Protein AF-A0A660XLJ0-F1 (afdb_monomer)

Structure (mmCIF, N/CA/C/O backbone):
data_AF-A0A660XLJ0-F1
#
_entry.id   AF-A0A660XLJ0-F1
#
loop_
_atom_site.group_PDB
_atom_site.id
_atom_site.type_symbol
_atom_site.label_atom_id
_atom_site.label_alt_id
_atom_site.label_comp_id
_atom_site.label_asym_id
_atom_site.label_entity_id
_atom_site.label_seq_id
_atom_site.pdbx_PDB_ins_code
_atom_site.Cartn_x
_atom_site.Cartn_y
_atom_site.Cartn_z
_atom_site.occupancy
_atom_site.B_iso_or_equiv
_atom_site.auth_seq_id
_atom_site.auth_comp_id
_atom_site.auth_asym_id
_atom_site.auth_atom_id
_atom_site.pdbx_PDB_model_num
ATOM 1 N N . MET A 1 1 ? 13.727 4.509 -86.967 1.00 43.19 1 MET A N 1
ATOM 2 C CA . MET A 1 1 ? 14.005 3.889 -85.654 1.00 43.19 1 MET A CA 1
ATOM 3 C C . MET A 1 1 ? 13.649 4.903 -84.571 1.00 43.19 1 MET A C 1
ATOM 5 O O . MET A 1 1 ? 14.333 5.908 -84.453 1.00 43.19 1 MET A O 1
ATOM 9 N N . ARG A 1 2 ? 12.505 4.736 -83.894 1.00 35.19 2 ARG A N 1
ATOM 10 C CA . ARG A 1 2 ? 11.939 5.710 -82.941 1.00 35.19 2 ARG A CA 1
ATOM 11 C C . ARG A 1 2 ? 11.800 4.995 -81.595 1.00 35.19 2 ARG A C 1
ATOM 13 O O . ARG A 1 2 ? 11.042 4.037 -81.498 1.00 35.19 2 ARG A O 1
ATOM 20 N N . ILE A 1 3 ? 12.599 5.394 -80.609 1.00 46.56 3 ILE A N 1
ATOM 21 C CA . ILE A 1 3 ? 12.632 4.775 -79.278 1.00 46.56 3 ILE A CA 1
ATOM 22 C C . ILE A 1 3 ? 11.545 5.437 -78.427 1.00 46.56 3 ILE A C 1
ATOM 24 O O . ILE A 1 3 ? 11.638 6.624 -78.113 1.00 46.56 3 ILE A O 1
ATOM 28 N N . ASN A 1 4 ? 10.510 4.678 -78.067 1.00 42.16 4 ASN A N 1
ATOM 29 C CA . ASN A 1 4 ? 9.476 5.127 -77.139 1.00 42.16 4 ASN A CA 1
ATOM 30 C C . ASN A 1 4 ? 10.026 5.055 -75.708 1.00 42.16 4 ASN A C 1
ATOM 32 O O . ASN A 1 4 ? 10.349 3.978 -75.212 1.00 42.16 4 ASN A O 1
ATOM 36 N N . LYS A 1 5 ? 10.152 6.208 -75.041 1.00 49.00 5 LYS A N 1
ATOM 37 C CA . LYS A 1 5 ? 10.553 6.280 -73.631 1.00 49.00 5 LYS A CA 1
ATOM 38 C C . LYS A 1 5 ? 9.379 5.851 -72.747 1.00 49.00 5 LYS A C 1
ATOM 40 O O . LYS A 1 5 ? 8.420 6.603 -72.590 1.00 49.00 5 LYS A O 1
ATOM 45 N N . ILE A 1 6 ? 9.471 4.660 -72.162 1.00 53.47 6 ILE A N 1
ATOM 46 C CA . ILE A 1 6 ? 8.571 4.205 -71.098 1.00 53.47 6 ILE A CA 1
ATOM 47 C C . ILE A 1 6 ? 8.948 4.973 -69.826 1.00 53.47 6 ILE A C 1
ATOM 49 O O . ILE A 1 6 ? 10.052 4.825 -69.307 1.00 53.47 6 ILE A O 1
ATOM 53 N N . LYS A 1 7 ? 8.049 5.833 -69.340 1.00 46.03 7 LYS A N 1
ATOM 54 C CA . LYS A 1 7 ? 8.179 6.451 -68.016 1.00 46.03 7 LYS A CA 1
ATOM 55 C C . LYS A 1 7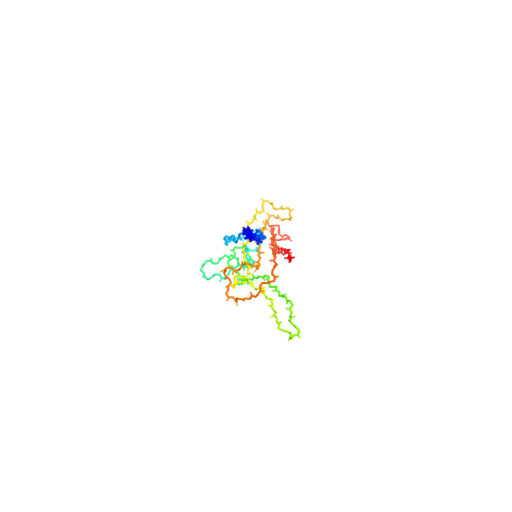 ? 7.704 5.436 -66.978 1.00 46.03 7 LYS A C 1
ATOM 57 O O . LYS A 1 7 ? 6.504 5.251 -66.809 1.00 46.03 7 LYS A O 1
ATOM 62 N N . ILE A 1 8 ? 8.643 4.767 -66.314 1.00 48.66 8 ILE A N 1
ATOM 63 C CA . ILE A 1 8 ? 8.357 3.942 -65.137 1.00 48.66 8 ILE A CA 1
ATOM 64 C C . ILE A 1 8 ? 8.207 4.899 -63.953 1.00 48.66 8 ILE A C 1
ATOM 66 O O . ILE A 1 8 ? 9.180 5.508 -63.512 1.00 48.66 8 ILE A O 1
ATOM 70 N N . LEU A 1 9 ? 6.976 5.071 -63.480 1.00 44.50 9 LEU A N 1
ATOM 71 C CA . LEU A 1 9 ? 6.692 5.769 -62.233 1.00 44.50 9 LEU A CA 1
ATOM 72 C C . LEU A 1 9 ? 6.821 4.746 -61.097 1.00 44.50 9 LEU A C 1
ATOM 74 O O . LEU A 1 9 ? 5.959 3.886 -60.936 1.00 44.50 9 LEU A O 1
ATOM 78 N N . VAL A 1 10 ? 7.919 4.807 -60.344 1.00 51.34 10 VAL A N 1
ATOM 79 C CA . VAL A 1 10 ? 8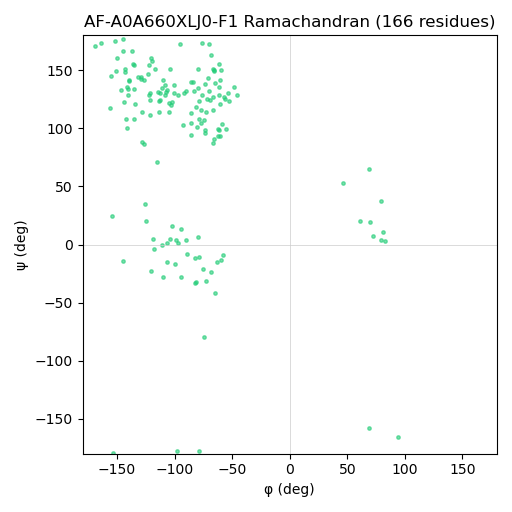.104 3.995 -59.134 1.00 51.34 10 VAL A CA 1
ATOM 80 C C . VAL A 1 10 ? 7.278 4.633 -58.019 1.00 51.34 10 VAL A C 1
ATOM 82 O O . VAL A 1 10 ? 7.639 5.684 -57.496 1.00 51.34 10 VAL A O 1
ATOM 85 N N . PHE A 1 11 ? 6.144 4.021 -57.682 1.00 42.97 11 PHE A N 1
ATOM 86 C CA . PHE A 1 11 ? 5.339 4.419 -56.531 1.00 42.97 11 PHE A CA 1
ATOM 87 C C . PHE A 1 11 ? 5.905 3.711 -55.294 1.00 42.97 11 PHE A C 1
ATOM 89 O O . PHE A 1 11 ? 5.611 2.546 -55.039 1.00 42.97 11 PHE A O 1
ATOM 96 N N . CYS A 1 12 ? 6.793 4.390 -54.567 1.00 43.88 12 CYS A N 1
ATOM 97 C CA . CYS A 1 12 ? 7.317 3.894 -53.298 1.00 43.88 12 CYS A CA 1
ATOM 98 C C . CYS A 1 12 ? 6.213 4.040 -52.242 1.00 43.88 12 CYS A C 1
ATOM 100 O O . CYS A 1 12 ? 6.009 5.122 -51.693 1.00 43.88 12 CYS A O 1
ATOM 102 N N . ILE A 1 13 ? 5.458 2.969 -51.992 1.00 51.25 13 ILE A N 1
ATOM 103 C CA . ILE A 1 13 ? 4.541 2.910 -50.853 1.00 51.25 13 ILE A CA 1
ATOM 104 C C . ILE A 1 13 ? 5.418 2.742 -49.614 1.00 51.25 13 ILE A C 1
ATOM 106 O O . ILE A 1 13 ? 5.880 1.642 -49.316 1.00 51.25 13 ILE A O 1
ATOM 110 N N . LEU A 1 14 ? 5.679 3.845 -48.908 1.00 49.38 14 LEU A N 1
ATOM 111 C CA . LEU A 1 14 ? 6.154 3.781 -47.532 1.00 49.38 14 LEU A CA 1
ATOM 112 C C . LEU A 1 14 ? 5.041 3.104 -46.720 1.00 49.38 14 LEU A C 1
ATOM 114 O O . LEU A 1 14 ? 4.042 3.732 -46.371 1.00 49.38 14 LEU A O 1
ATOM 118 N N . LEU A 1 15 ? 5.196 1.811 -46.448 1.00 50.88 15 LEU A N 1
ATOM 119 C CA . LEU A 1 15 ? 4.470 1.151 -45.374 1.00 50.88 15 LEU A CA 1
ATOM 120 C C . LEU A 1 15 ? 4.995 1.758 -44.070 1.00 50.88 15 LEU A C 1
ATOM 122 O O . LEU A 1 15 ? 5.952 1.259 -43.486 1.00 50.88 15 LEU A O 1
ATOM 126 N N . LEU A 1 16 ? 4.395 2.870 -43.633 1.00 54.03 16 LEU A N 1
ATOM 127 C CA . LEU A 1 16 ? 4.439 3.239 -42.226 1.00 54.03 16 LEU A CA 1
ATOM 128 C C . LEU A 1 16 ? 3.747 2.100 -41.484 1.00 54.03 16 LEU A C 1
ATOM 130 O O . LEU A 1 16 ? 2.519 2.023 -41.447 1.00 54.03 16 LEU A O 1
ATOM 134 N N . SER A 1 17 ? 4.537 1.181 -40.934 1.00 52.09 17 SER A N 1
ATOM 135 C CA . SER A 1 17 ? 4.073 0.317 -39.864 1.00 52.09 17 SER A CA 1
ATOM 136 C C . SER A 1 17 ? 3.696 1.245 -38.718 1.00 52.09 17 SER A C 1
ATOM 138 O O . SER A 1 17 ? 4.553 1.680 -37.949 1.00 52.09 17 SER A O 1
ATOM 140 N N . LEU A 1 18 ? 2.421 1.620 -38.652 1.00 47.28 18 LEU A N 1
ATOM 141 C CA . LEU A 1 18 ? 1.855 2.230 -37.468 1.00 47.28 18 LEU A CA 1
ATOM 142 C C . LEU A 1 18 ? 1.902 1.125 -36.414 1.00 47.28 18 LEU A C 1
ATOM 144 O O . LEU A 1 18 ? 1.024 0.266 -36.353 1.00 47.28 18 LEU A O 1
ATOM 148 N N . SER A 1 19 ? 2.996 1.070 -35.659 1.00 49.16 19 SER A N 1
ATOM 149 C CA . SER A 1 19 ? 3.038 0.305 -34.427 1.00 49.16 19 SER A CA 1
ATOM 150 C C . SER A 1 19 ? 1.931 0.889 -33.566 1.00 49.16 19 SER A C 1
ATOM 152 O O . SER A 1 19 ? 2.053 2.008 -33.067 1.00 49.16 19 SER A O 1
ATOM 154 N N . ILE A 1 20 ? 0.815 0.168 -33.473 1.00 46.12 20 ILE A N 1
ATOM 155 C CA . ILE A 1 20 ? -0.191 0.410 -32.452 1.00 46.12 20 ILE A CA 1
ATOM 156 C C . ILE A 1 20 ? 0.556 0.143 -31.153 1.00 46.12 20 ILE A C 1
ATOM 158 O O . ILE A 1 20 ? 0.718 -1.008 -30.753 1.00 46.12 20 ILE A O 1
ATOM 162 N N . LEU A 1 21 ? 1.109 1.197 -30.552 1.00 45.88 21 LEU A N 1
ATOM 163 C CA . LEU A 1 21 ? 1.540 1.113 -29.172 1.00 45.88 21 LEU A CA 1
ATOM 164 C C . LEU A 1 21 ? 0.285 0.685 -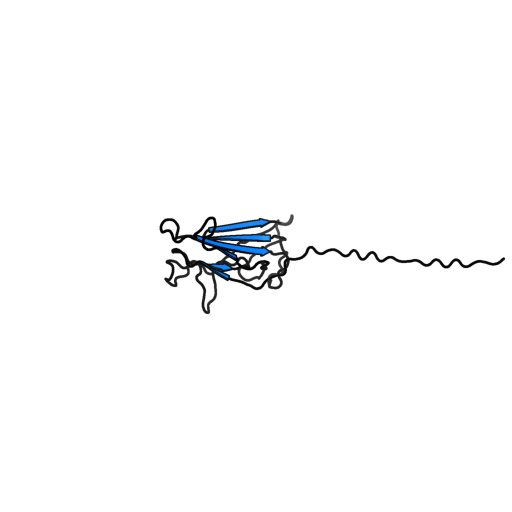28.404 1.00 45.88 21 LEU A C 1
ATOM 166 O O . LEU A 1 21 ? -0.765 1.314 -28.600 1.00 45.88 21 LEU A O 1
ATOM 170 N N . PRO A 1 22 ? 0.325 -0.412 -27.625 1.00 46.94 22 PRO A N 1
ATOM 171 C CA . PRO A 1 22 ? -0.791 -0.737 -26.753 1.00 46.94 22 PRO A CA 1
ATOM 172 C C . PRO A 1 22 ? -1.170 0.528 -25.984 1.00 46.94 22 PRO A C 1
ATOM 174 O O . PRO A 1 22 ? -0.286 1.266 -25.551 1.00 46.94 22 PRO A O 1
ATOM 177 N N . ALA A 1 23 ? -2.471 0.812 -25.891 1.00 45.09 23 ALA A N 1
ATOM 178 C CA . ALA A 1 23 ? -2.973 1.954 -25.144 1.00 45.09 23 ALA A CA 1
ATOM 179 C C . ALA A 1 23 ? -2.437 1.856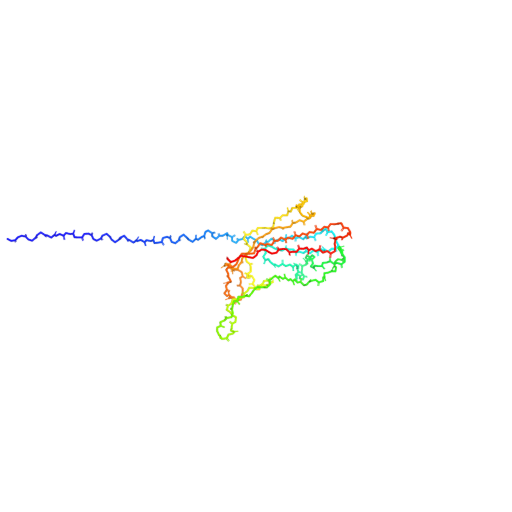 -23.710 1.00 45.09 23 ALA A C 1
ATOM 181 O O . ALA A 1 23 ? -2.912 1.062 -22.901 1.00 45.09 23 ALA A O 1
ATOM 182 N N . GLN A 1 24 ? -1.382 2.615 -23.445 1.00 55.03 24 GLN A N 1
ATOM 183 C CA . GLN A 1 24 ? -0.788 2.793 -22.138 1.00 55.03 24 GLN A CA 1
ATOM 184 C C . GLN A 1 24 ? -1.896 3.391 -21.270 1.00 55.03 24 GLN A C 1
ATOM 186 O O . GLN A 1 24 ? -2.441 4.439 -21.627 1.00 55.03 24 GLN A O 1
ATOM 191 N N . ASN A 1 25 ? -2.280 2.723 -20.176 1.00 59.88 25 ASN A N 1
ATOM 192 C CA . ASN A 1 25 ? -3.104 3.395 -19.174 1.00 59.88 25 ASN A CA 1
ATOM 193 C C . ASN A 1 25 ? -2.370 4.692 -18.810 1.00 59.88 25 ASN A C 1
ATOM 195 O O . ASN A 1 25 ? -1.180 4.620 -18.483 1.00 59.88 25 ASN A O 1
ATOM 199 N N . PRO A 1 26 ? -3.006 5.866 -18.946 1.00 83.31 26 PRO A N 1
ATOM 200 C CA . PRO A 1 26 ? -2.327 7.101 -18.613 1.00 83.31 26 PRO A CA 1
ATOM 201 C C . PRO A 1 26 ? -1.958 7.045 -17.133 1.00 83.31 26 PRO A C 1
ATOM 203 O O . PRO A 1 26 ? -2.775 6.632 -16.309 1.00 83.31 26 PRO A O 1
ATOM 206 N N . VAL A 1 27 ? -0.727 7.442 -16.810 1.00 90.38 27 VAL A N 1
ATOM 207 C CA . VAL A 1 27 ? -0.340 7.646 -15.414 1.00 90.38 27 VAL A CA 1
ATOM 208 C C . VAL A 1 27 ? -1.303 8.673 -14.816 1.00 90.38 27 VAL A C 1
ATOM 210 O O . VAL A 1 27 ? -1.518 9.735 -15.408 1.00 90.38 27 VAL A O 1
ATOM 213 N N . VAL A 1 28 ? -1.927 8.332 -13.691 1.00 93.44 28 VAL A N 1
ATOM 214 C CA . VAL A 1 28 ? -2.890 9.202 -13.002 1.00 93.44 28 VAL A CA 1
ATOM 215 C C . VAL A 1 28 ? -2.203 10.001 -11.893 1.00 93.44 28 VAL A C 1
ATOM 217 O O . VAL A 1 28 ? -1.025 9.810 -11.604 1.00 93.44 28 VAL A O 1
ATOM 220 N N . SER A 1 29 ? -2.915 10.947 -11.283 1.00 93.50 29 SER A N 1
ATOM 221 C CA . SER A 1 29 ? -2.387 11.673 -10.123 1.00 93.50 29 SER A CA 1
ATOM 222 C C . SER A 1 29 ? -2.200 10.742 -8.927 1.00 93.50 29 SER A C 1
ATOM 224 O O . SER A 1 29 ? -2.951 9.777 -8.767 1.00 93.50 29 SER A O 1
ATOM 226 N N . TYR A 1 30 ? -1.229 11.055 -8.068 1.00 92.75 30 TYR A N 1
ATOM 227 C CA . TYR A 1 30 ? -1.115 10.381 -6.782 1.00 92.75 30 TYR A CA 1
ATOM 228 C C . TYR A 1 30 ? -2.360 10.594 -5.935 1.00 92.75 30 TYR A C 1
ATOM 230 O O . TYR A 1 30 ? -2.957 11.672 -5.931 1.00 92.75 30 TYR A O 1
ATOM 238 N N . ASP A 1 31 ? -2.731 9.531 -5.244 1.00 95.75 31 ASP A N 1
ATOM 239 C CA . ASP A 1 31 ? -3.926 9.424 -4.431 1.00 95.75 31 ASP A CA 1
ATOM 240 C C . ASP A 1 31 ? -3.599 8.589 -3.193 1.00 95.75 31 ASP A C 1
ATOM 242 O O . ASP A 1 31 ? -2.747 7.692 -3.248 1.00 95.75 31 ASP A O 1
ATOM 246 N N . SER A 1 32 ? -4.263 8.894 -2.084 1.00 96.38 32 SER A N 1
ATOM 247 C CA . SER A 1 32 ? -4.068 8.201 -0.817 1.00 96.38 32 SER A CA 1
ATOM 248 C C . SER A 1 32 ? -5.372 8.049 -0.046 1.00 96.38 32 SER A C 1
ATOM 250 O O . SER A 1 32 ? -6.307 8.847 -0.151 1.00 96.38 32 SER A O 1
ATOM 252 N N . PHE A 1 33 ? -5.441 6.986 0.744 1.00 98.12 33 PHE A N 1
ATOM 253 C CA . PHE A 1 33 ? -6.572 6.684 1.599 1.00 98.12 33 PHE A CA 1
ATOM 254 C C . PHE A 1 33 ? -6.079 6.147 2.936 1.00 98.12 33 PHE A C 1
ATOM 256 O O . PHE A 1 33 ? -5.241 5.252 2.992 1.00 98.12 33 PHE A O 1
ATOM 263 N N . VAL A 1 34 ? -6.648 6.664 4.022 1.00 98.00 34 VAL A N 1
ATOM 264 C CA . VAL A 1 34 ? -6.303 6.222 5.372 1.00 98.00 34 VAL A CA 1
ATOM 265 C C . VAL A 1 34 ? -7.392 5.304 5.903 1.00 98.00 34 VAL A C 1
ATOM 267 O O . VAL A 1 34 ? -8.532 5.738 6.096 1.00 98.00 34 VAL A O 1
ATOM 270 N N . HIS A 1 35 ? -7.015 4.069 6.222 1.00 98.06 35 HIS A N 1
ATOM 271 C CA . HIS A 1 35 ? -7.847 3.187 7.025 1.00 98.06 35 HIS A CA 1
ATOM 272 C C . HIS A 1 35 ? -7.959 3.738 8.442 1.00 98.06 35 HIS A C 1
ATOM 274 O O . HIS A 1 35 ? -6.961 3.840 9.155 1.00 98.06 35 HIS A O 1
ATOM 280 N N . LYS A 1 36 ? -9.179 4.117 8.837 1.00 96.94 36 LYS A N 1
ATOM 281 C CA . LYS A 1 36 ? -9.501 4.627 10.183 1.00 96.94 36 LYS A CA 1
ATOM 282 C C . LYS A 1 36 ? -10.634 3.847 10.844 1.00 96.94 36 LYS A C 1
ATOM 284 O O . LYS A 1 36 ? -11.462 4.417 11.556 1.00 96.94 36 LYS A O 1
ATOM 289 N N . ILE A 1 37 ? -10.683 2.547 10.578 1.00 97.19 37 ILE A N 1
ATOM 290 C CA . ILE A 1 37 ? -11.573 1.613 11.264 1.00 97.19 37 ILE A CA 1
ATOM 291 C C . ILE A 1 37 ? -10.749 0.587 12.030 1.00 97.19 37 ILE A C 1
ATOM 293 O O . ILE A 1 37 ? -9.617 0.291 11.658 1.00 97.19 37 ILE A O 1
ATOM 297 N N . GLY A 1 38 ? -11.324 0.084 13.117 1.00 97.31 38 GLY A N 1
ATOM 298 C CA . GLY A 1 38 ? -10.607 -0.785 14.032 1.00 97.31 38 GLY A CA 1
ATOM 299 C C . GLY A 1 38 ? -9.507 -0.065 14.803 1.00 97.31 38 GLY A C 1
ATOM 300 O O . GLY A 1 38 ? -9.549 1.156 14.992 1.00 97.31 38 GLY A O 1
ATOM 301 N N . MET A 1 39 ? -8.547 -0.841 15.287 1.00 98.06 39 MET A N 1
ATOM 302 C CA . MET A 1 39 ? -7.511 -0.394 16.203 1.00 98.06 39 MET A CA 1
ATOM 303 C C . MET A 1 39 ? -6.169 -0.090 15.522 1.00 98.06 39 MET A C 1
ATOM 305 O O . MET A 1 39 ? -5.368 0.625 16.120 1.00 98.06 39 MET A O 1
ATOM 309 N N . LEU A 1 40 ? -5.933 -0.560 14.291 1.00 98.06 40 LEU A N 1
ATOM 310 C CA . LEU A 1 40 ? -4.747 -0.224 13.494 1.00 98.06 40 LEU A CA 1
ATOM 311 C C . LEU A 1 40 ? -5.116 0.772 12.390 1.00 98.06 40 LEU A C 1
ATOM 313 O O . LEU A 1 40 ? -5.852 0.426 11.468 1.00 98.06 40 LEU A O 1
ATOM 317 N N . TRP A 1 41 ? -4.594 1.999 12.455 1.00 98.19 41 TRP A N 1
ATOM 318 C CA . TRP A 1 41 ? -4.791 2.992 11.392 1.00 98.19 41 TRP A CA 1
ATOM 319 C C . TRP A 1 41 ? -3.570 3.086 10.492 1.00 98.19 41 TRP A C 1
ATOM 321 O O . TRP A 1 41 ? -2.438 3.118 10.970 1.00 98.19 41 TRP A O 1
ATOM 331 N N . ASN A 1 42 ? -3.785 3.157 9.181 1.00 97.94 42 ASN A N 1
ATOM 332 C CA . ASN A 1 42 ? -2.678 3.209 8.236 1.00 97.94 42 ASN A CA 1
ATOM 333 C C . ASN A 1 42 ? -3.061 3.880 6.915 1.00 97.94 42 ASN A C 1
ATOM 335 O O . ASN A 1 42 ? -4.187 3.721 6.437 1.00 97.94 42 ASN A O 1
ATOM 339 N N . ASN A 1 43 ? -2.117 4.605 6.326 1.00 97.25 43 ASN A N 1
ATOM 340 C CA . ASN A 1 43 ? -2.230 5.203 5.003 1.00 97.25 43 ASN A CA 1
ATOM 341 C C . ASN A 1 43 ? -1.861 4.194 3.903 1.00 97.25 43 ASN A C 1
ATOM 343 O O . ASN A 1 43 ? -0.915 3.423 4.050 1.00 97.25 43 ASN A O 1
ATOM 347 N N . ILE A 1 44 ? -2.616 4.211 2.809 1.00 96.38 44 ILE A N 1
ATOM 348 C CA . ILE A 1 44 ? -2.407 3.413 1.598 1.00 96.38 44 ILE A CA 1
ATOM 349 C C . ILE A 1 44 ? -2.369 4.378 0.415 1.00 96.38 44 ILE A C 1
ATOM 351 O O . ILE A 1 44 ? -3.147 5.335 0.378 1.00 96.38 44 ILE A O 1
ATOM 355 N N . THR A 1 45 ? -1.506 4.129 -0.564 1.00 95.81 45 THR A N 1
ATOM 356 C CA . THR A 1 45 ? -1.366 4.984 -1.747 1.00 95.81 45 THR A CA 1
ATOM 357 C C . THR A 1 45 ? -1.646 4.231 -3.045 1.00 95.81 45 THR A C 1
ATOM 359 O O . THR A 1 45 ? -1.557 3.010 -3.120 1.00 95.81 45 THR A O 1
ATOM 362 N N . ASN A 1 46 ? -1.939 4.958 -4.124 1.00 95.56 46 ASN A N 1
ATOM 363 C CA . ASN A 1 46 ? -2.085 4.354 -5.452 1.00 95.56 46 ASN A CA 1
ATOM 364 C C . ASN A 1 46 ? -0.762 4.050 -6.174 1.00 95.56 46 ASN A C 1
ATOM 366 O O . ASN A 1 46 ? -0.787 3.670 -7.343 1.00 95.56 46 ASN A O 1
ATOM 370 N N . HIS A 1 47 ? 0.379 4.223 -5.509 1.00 93.12 47 HIS A N 1
ATOM 371 C CA . HIS A 1 47 ? 1.715 3.999 -6.064 1.00 93.12 47 HIS A CA 1
ATOM 372 C C . HIS A 1 47 ? 2.551 3.022 -5.221 1.00 93.12 47 HIS A C 1
ATOM 374 O O . HIS A 1 47 ? 3.770 2.966 -5.365 1.00 93.12 47 HIS A O 1
ATOM 380 N N . GLY A 1 48 ? 1.890 2.210 -4.391 1.00 92.31 48 GLY A N 1
ATOM 381 C CA . GLY A 1 48 ? 2.499 1.083 -3.681 1.00 92.31 48 GLY A CA 1
ATOM 382 C C . GLY A 1 48 ? 3.223 1.439 -2.384 1.00 92.31 48 GLY A C 1
ATOM 383 O O . GLY A 1 48 ? 3.787 0.542 -1.760 1.00 92.31 48 GLY A O 1
ATOM 384 N N . GLU A 1 49 ? 3.189 2.709 -1.979 1.00 92.00 49 GLU A N 1
ATOM 385 C CA . GLU A 1 49 ? 3.623 3.154 -0.659 1.00 92.00 49 GLU A CA 1
ATOM 386 C C . GLU A 1 49 ? 2.525 2.879 0.387 1.00 92.00 49 GLU A C 1
ATOM 388 O O . GLU A 1 49 ? 1.338 3.149 0.161 1.00 92.00 49 GLU A O 1
ATOM 393 N N . ILE A 1 50 ? 2.935 2.344 1.534 1.00 93.12 50 ILE A N 1
ATOM 394 C CA . ILE A 1 50 ? 2.129 2.033 2.710 1.00 93.12 50 ILE A CA 1
ATOM 395 C C . ILE A 1 50 ? 2.717 2.788 3.902 1.00 93.12 50 ILE A C 1
ATOM 397 O O . ILE A 1 50 ? 3.889 2.626 4.226 1.00 93.12 50 ILE A O 1
ATOM 401 N N . GLY A 1 51 ? 1.874 3.522 4.622 1.00 94.62 51 GLY A N 1
ATOM 402 C CA . GLY A 1 51 ? 2.309 4.435 5.673 1.00 94.62 51 GLY A CA 1
ATOM 403 C C . GLY A 1 51 ? 2.486 5.863 5.163 1.00 94.62 51 GLY A C 1
ATOM 404 O O . GLY A 1 51 ? 1.946 6.231 4.119 1.00 94.62 51 GLY A O 1
ATOM 405 N N . ASP A 1 52 ? 3.158 6.688 5.959 1.00 92.69 52 ASP A N 1
ATOM 406 C CA . ASP A 1 52 ? 3.491 8.075 5.628 1.00 92.69 52 ASP A CA 1
ATOM 407 C C . ASP A 1 52 ? 4.718 8.504 6.440 1.00 92.69 52 ASP A C 1
ATOM 409 O O . ASP A 1 52 ? 4.684 8.546 7.675 1.00 92.69 52 ASP A O 1
ATOM 413 N N . ASP A 1 53 ? 5.800 8.823 5.736 1.00 87.25 53 ASP A N 1
ATOM 414 C CA . ASP A 1 53 ? 7.072 9.239 6.317 1.00 87.25 53 ASP A CA 1
ATOM 415 C C . ASP A 1 53 ? 7.204 10.763 6.530 1.00 87.25 53 ASP A C 1
ATOM 417 O O . ASP A 1 53 ? 8.257 11.255 6.963 1.00 87.25 53 ASP A O 1
ATOM 421 N N . SER A 1 54 ? 6.143 11.528 6.249 1.00 86.88 54 SER A N 1
ATOM 422 C CA . SER A 1 54 ? 6.149 12.987 6.288 1.00 86.88 54 SER A CA 1
ATOM 423 C C . SER A 1 54 ? 6.456 13.544 7.679 1.00 86.88 54 SER A C 1
ATOM 425 O O . SER A 1 54 ? 5.782 13.290 8.675 1.00 86.88 54 SER A O 1
ATOM 427 N N . TYR A 1 55 ? 7.428 14.456 7.740 1.00 83.62 55 TYR A N 1
ATOM 428 C CA . TYR A 1 55 ? 7.713 15.236 8.950 1.00 83.62 55 TYR A CA 1
ATOM 429 C C . TYR A 1 55 ? 6.739 16.403 9.169 1.00 83.62 55 TYR A C 1
ATOM 431 O O . TYR A 1 55 ? 6.752 17.037 10.226 1.00 83.62 55 TYR A O 1
ATOM 439 N N . THR A 1 56 ? 5.910 16.721 8.172 1.00 82.31 56 THR A N 1
ATOM 440 C CA . THR A 1 56 ? 5.061 17.916 8.155 1.00 82.31 56 THR A CA 1
ATOM 441 C C . THR A 1 56 ? 3.626 17.474 7.902 1.00 82.31 56 THR A C 1
ATOM 443 O O . THR A 1 56 ? 3.169 17.444 6.767 1.00 82.31 56 THR A O 1
ATOM 446 N N . ALA A 1 57 ? 2.933 17.125 8.988 1.00 85.88 57 ALA A N 1
ATOM 447 C CA . ALA A 1 57 ? 1.581 16.553 9.002 1.00 85.88 57 ALA A CA 1
ATOM 448 C C . ALA A 1 57 ? 1.477 15.115 8.441 1.00 85.88 57 ALA A C 1
ATOM 450 O O . ALA A 1 57 ? 0.789 14.916 7.440 1.00 85.88 57 ALA A O 1
ATOM 451 N N . PRO A 1 58 ? 2.106 14.121 9.104 1.00 90.06 58 PRO A N 1
ATOM 452 C CA . PRO A 1 58 ? 1.965 12.720 8.719 1.00 90.06 58 PRO A CA 1
ATOM 453 C C . PRO A 1 58 ? 0.528 12.222 8.898 1.00 90.06 58 PRO A 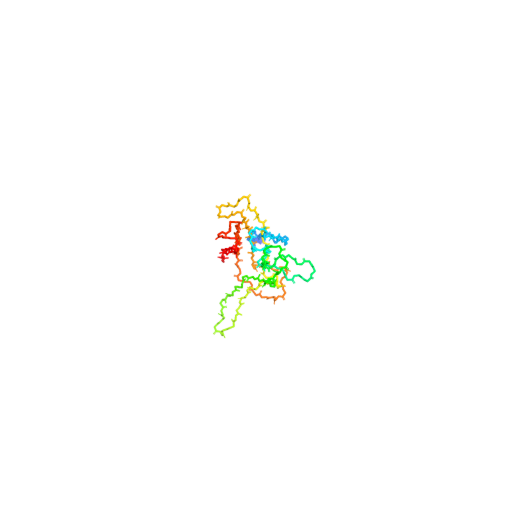C 1
ATOM 455 O O . PRO A 1 58 ? -0.140 12.501 9.902 1.00 90.06 58 PRO A O 1
ATOM 458 N N . ALA A 1 59 ? 0.067 11.438 7.934 1.00 94.81 59 ALA A N 1
ATOM 459 C CA . ALA A 1 59 ? -1.030 10.506 8.085 1.00 94.81 59 ALA A CA 1
ATOM 460 C C . ALA A 1 59 ? -0.629 9.343 9.023 1.00 94.81 59 ALA A C 1
ATOM 462 O O . ALA A 1 59 ? 0.553 9.123 9.296 1.00 94.81 59 ALA A O 1
ATOM 463 N N . PRO A 1 60 ? -1.603 8.577 9.545 1.00 96.50 60 PRO A N 1
ATOM 464 C CA . PRO A 1 60 ? -1.316 7.365 10.306 1.00 96.50 60 PRO A CA 1
ATOM 465 C C . PRO A 1 60 ? -0.418 6.391 9.530 1.00 96.50 60 PRO A C 1
ATOM 467 O O . PRO A 1 60 ? -0.725 6.048 8.389 1.00 96.50 60 PRO A O 1
ATOM 470 N N . SER A 1 61 ? 0.648 5.914 10.174 1.00 96.06 61 SER A N 1
ATOM 471 C CA . SER A 1 61 ? 1.610 4.959 9.609 1.00 96.06 61 SER A CA 1
ATOM 472 C C . SER A 1 61 ? 1.777 3.792 10.588 1.00 96.06 61 SER A C 1
ATOM 474 O O . SER A 1 61 ? 2.569 3.841 11.534 1.00 96.06 61 SER A O 1
ATOM 476 N N . CYS A 1 62 ? 0.923 2.776 10.435 1.00 96.88 62 CYS A N 1
ATOM 477 C CA . CYS A 1 62 ? 0.651 1.742 11.441 1.00 96.88 62 CYS A CA 1
ATOM 478 C C . CYS A 1 62 ? 0.429 2.340 12.842 1.00 96.88 62 CYS A C 1
ATOM 480 O O . CYS A 1 62 ? 1.110 1.973 13.799 1.00 96.88 62 CYS A O 1
ATOM 482 N N . GLU A 1 63 ? -0.490 3.299 12.957 1.00 97.81 63 GLU A N 1
ATOM 483 C CA . GLU A 1 63 ? -0.824 3.934 14.228 1.00 97.81 63 GLU A CA 1
ATOM 484 C C . GLU A 1 63 ? -1.600 2.970 15.132 1.00 97.81 63 GLU A C 1
ATOM 486 O O . GLU A 1 63 ? -2.645 2.439 14.741 1.00 97.81 63 GLU A O 1
ATOM 491 N N . TRP A 1 64 ? -1.087 2.764 16.349 1.00 97.25 64 TRP A N 1
ATOM 492 C CA . TRP A 1 64 ? -1.642 1.819 17.317 1.00 97.25 64 TRP A CA 1
ATOM 493 C C . TRP A 1 64 ? -1.484 2.290 18.780 1.00 97.25 64 TRP A C 1
ATOM 495 O O . TRP A 1 64 ? -0.390 2.636 19.211 1.00 97.25 64 TRP A O 1
ATOM 505 N N . PRO A 1 65 ? -2.520 2.233 19.629 1.00 97.00 65 PRO A N 1
ATOM 506 C CA . PRO A 1 65 ? -3.919 2.054 19.271 1.00 97.00 65 PRO A CA 1
ATOM 507 C C . PRO A 1 65 ? -4.416 3.214 18.397 1.00 97.00 65 PRO A C 1
ATOM 509 O O . PRO A 1 65 ? -3.889 4.326 18.471 1.00 97.00 65 PRO A O 1
ATOM 512 N N . ALA A 1 66 ? -5.446 2.957 17.601 1.00 96.69 66 ALA A N 1
ATOM 513 C CA . ALA A 1 66 ? -6.125 3.939 16.768 1.00 96.69 66 ALA A CA 1
ATOM 514 C C . ALA A 1 66 ? -6.440 5.242 17.517 1.00 96.69 66 ALA A C 1
ATOM 516 O O . ALA A 1 66 ? -7.049 5.232 18.590 1.00 96.69 66 ALA A O 1
ATOM 517 N N . GLY A 1 67 ? -6.054 6.373 16.929 1.00 95.94 67 GLY A N 1
ATOM 518 C CA . GLY A 1 67 ? -6.266 7.708 17.482 1.00 95.94 67 GLY A CA 1
ATOM 519 C C . GLY A 1 67 ? -5.268 8.116 18.568 1.00 95.94 67 GLY A C 1
ATOM 520 O O . GLY A 1 67 ? -5.426 9.191 19.148 1.00 95.94 67 GLY A O 1
ATOM 521 N N . SER A 1 68 ? -4.260 7.291 18.872 1.00 96.81 68 SER A N 1
ATOM 522 C CA . SER A 1 68 ? -3.216 7.627 19.848 1.00 96.81 68 SER A CA 1
ATOM 523 C C . SER A 1 68 ? -2.190 8.633 19.327 1.00 96.81 68 SER A C 1
ATOM 525 O O . SER A 1 68 ? -1.508 9.268 20.132 1.00 96.81 68 SER A O 1
ATOM 527 N N . GLY A 1 69 ? -2.057 8.766 18.005 1.00 93.75 69 GLY A N 1
ATOM 528 C CA . GLY A 1 69 ? -0.979 9.513 17.361 1.00 93.75 69 GLY A CA 1
ATOM 529 C C . GLY A 1 69 ? 0.395 8.829 17.416 1.00 93.75 69 GLY A C 1
ATOM 530 O O . GLY A 1 69 ? 1.382 9.448 17.025 1.00 93.75 69 GLY A O 1
ATOM 531 N N . ASN A 1 70 ? 0.488 7.581 17.894 1.00 94.62 70 ASN A N 1
ATOM 532 C CA . ASN A 1 70 ? 1.731 6.806 17.881 1.00 94.62 70 ASN A CA 1
ATOM 533 C C . ASN A 1 70 ? 1.813 5.951 16.611 1.00 94.62 70 ASN A C 1
ATOM 535 O O . ASN A 1 70 ? 1.180 4.900 16.548 1.00 94.62 70 ASN A O 1
ATOM 539 N N . SER A 1 71 ? 2.607 6.384 15.632 1.00 94.62 71 SER A N 1
ATOM 540 C CA . SER A 1 71 ? 2.934 5.607 14.427 1.00 94.62 71 SER A CA 1
ATOM 541 C C . SER A 1 71 ? 4.126 4.678 14.671 1.00 94.62 71 SER A C 1
ATOM 543 O O . SER A 1 71 ? 5.106 5.070 15.309 1.00 94.62 71 SER A O 1
ATOM 545 N N . TYR A 1 72 ? 4.051 3.456 14.143 1.00 95.62 72 TYR A N 1
ATOM 546 C CA . TYR A 1 72 ? 5.087 2.423 14.297 1.00 95.62 72 TYR A CA 1
ATOM 547 C C . TYR A 1 72 ? 5.724 1.992 12.974 1.00 95.62 72 TYR A C 1
ATOM 549 O O . TYR A 1 72 ? 6.668 1.202 12.981 1.00 95.62 72 TYR A O 1
ATOM 557 N N . LEU A 1 73 ? 5.235 2.514 11.853 1.00 94.38 73 LEU A N 1
ATOM 558 C CA . LEU A 1 73 ? 5.851 2.383 10.541 1.00 94.38 73 LEU A CA 1
ATOM 559 C C . LEU A 1 73 ? 6.408 3.752 10.127 1.00 94.38 73 L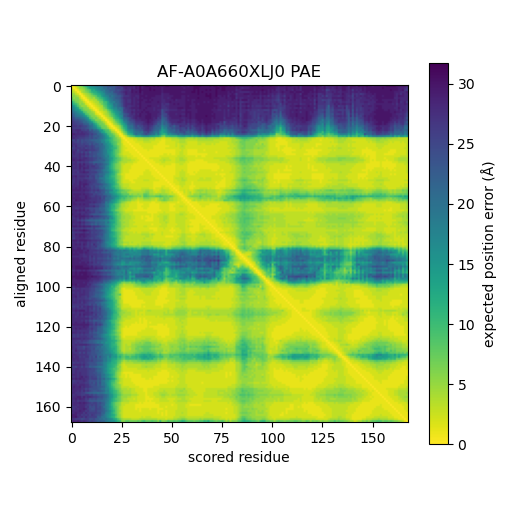EU A C 1
ATOM 561 O O . LEU A 1 73 ? 5.811 4.782 10.435 1.00 94.38 73 LEU A O 1
ATOM 565 N N . TYR A 1 74 ? 7.576 3.766 9.480 1.00 90.81 74 TYR A N 1
ATOM 566 C CA . TYR A 1 74 ? 8.074 4.966 8.803 1.00 90.81 74 TYR A CA 1
ATOM 567 C C . TYR A 1 74 ? 7.251 5.131 7.522 1.00 90.81 74 TYR A C 1
ATOM 569 O O . TYR A 1 74 ? 6.210 5.779 7.544 1.00 90.81 74 TYR A O 1
ATOM 577 N N . SER A 1 75 ? 7.600 4.371 6.495 1.00 90.25 75 SER A N 1
ATOM 578 C CA . SER A 1 75 ? 6.718 3.930 5.425 1.00 90.25 75 SER A CA 1
ATOM 579 C C . SER A 1 75 ? 7.292 2.605 4.876 1.00 90.25 75 SER A C 1
ATOM 581 O O . SER A 1 75 ? 8.205 2.012 5.473 1.00 90.25 75 SER A O 1
ATOM 583 N N . GLY A 1 76 ? 6.660 2.017 3.869 1.00 89.75 76 GLY A N 1
ATOM 584 C CA . GLY A 1 76 ? 7.032 0.723 3.319 1.00 89.75 76 GLY A CA 1
ATOM 585 C C . GLY A 1 76 ? 6.312 0.411 2.017 1.00 89.75 76 GLY A C 1
ATOM 586 O O . GLY A 1 76 ? 5.396 1.109 1.602 1.00 89.75 76 GLY A O 1
ATOM 587 N N . CYS A 1 77 ? 6.733 -0.662 1.354 1.00 89.50 77 CYS A N 1
ATOM 588 C CA . CYS A 1 77 ? 6.189 -1.060 0.061 1.00 89.50 77 CYS A CA 1
ATOM 589 C C . CYS A 1 77 ? 6.544 -2.502 -0.296 1.00 89.50 77 CYS A C 1
ATOM 591 O O . CYS A 1 77 ? 7.348 -3.160 0.372 1.00 89.50 77 CYS A O 1
ATOM 593 N N . ILE A 1 78 ? 5.971 -2.985 -1.399 1.00 88.69 78 ILE A N 1
ATOM 594 C CA . ILE A 1 78 ? 6.378 -4.251 -2.001 1.00 88.69 78 ILE A CA 1
ATOM 595 C C . ILE A 1 78 ? 7.626 -4.077 -2.881 1.00 88.69 78 ILE A C 1
ATOM 597 O O . ILE A 1 78 ? 7.602 -3.386 -3.900 1.00 88.69 78 ILE A O 1
ATOM 601 N N . TRP A 1 79 ? 8.710 -4.762 -2.515 1.00 85.88 79 TRP A N 1
ATOM 602 C CA . TRP A 1 79 ? 9.926 -4.854 -3.329 1.00 85.88 79 TRP A CA 1
ATOM 603 C C . TRP A 1 79 ? 9.889 -6.076 -4.233 1.00 85.88 79 TRP A C 1
ATOM 605 O O . TRP A 1 79 ? 9.642 -7.195 -3.774 1.00 85.88 79 TRP A O 1
ATOM 615 N N . LEU A 1 80 ? 10.164 -5.862 -5.517 1.00 84.94 80 LEU A N 1
ATOM 616 C CA . LEU A 1 80 ? 10.207 -6.913 -6.524 1.00 84.94 80 LEU A CA 1
ATOM 617 C C . LEU A 1 80 ? 11.510 -6.818 -7.309 1.00 84.94 80 LEU A C 1
ATOM 619 O O . LEU A 1 80 ? 12.010 -5.742 -7.607 1.00 84.94 80 LEU A O 1
ATOM 623 N N . SER A 1 81 ? 12.072 -7.971 -7.643 1.00 79.81 81 SER A N 1
ATOM 624 C CA . SER A 1 81 ? 13.360 -8.070 -8.316 1.00 79.81 81 SER A CA 1
ATOM 625 C C . SER A 1 81 ? 13.296 -9.168 -9.375 1.00 79.81 81 SER A C 1
ATOM 627 O O . SER A 1 81 ? 12.622 -10.186 -9.189 1.00 79.81 81 SER A O 1
ATOM 629 N N . GLY A 1 82 ? 13.941 -8.923 -10.512 1.00 76.56 82 GLY A N 1
ATOM 630 C CA . GLY A 1 82 ? 14.003 -9.814 -11.666 1.00 76.56 82 GLY A CA 1
ATOM 631 C C . GLY A 1 82 ? 15.282 -10.645 -11.700 1.00 76.56 82 GLY A C 1
ATOM 632 O O . GLY A 1 82 ? 16.110 -10.599 -10.798 1.00 76.56 82 GLY A O 1
ATOM 633 N N . ALA A 1 83 ? 15.442 -11.449 -12.751 1.00 68.31 83 ALA A N 1
ATOM 634 C CA . ALA A 1 83 ? 16.564 -12.375 -12.863 1.00 68.31 83 ALA A CA 1
ATOM 635 C C . ALA A 1 83 ? 17.939 -11.677 -12.836 1.00 68.31 83 ALA A C 1
ATOM 637 O O . ALA A 1 83 ? 18.113 -10.552 -13.314 1.00 68.31 83 ALA A O 1
ATOM 638 N N . PHE A 1 84 ? 18.923 -12.412 -12.324 1.00 67.31 84 PHE A N 1
ATOM 639 C CA . PHE A 1 84 ? 20.337 -12.085 -12.448 1.00 67.31 84 PHE A CA 1
ATOM 640 C C . PHE A 1 84 ? 20.846 -12.498 -13.832 1.00 67.31 84 PHE A C 1
ATOM 642 O O . PHE A 1 84 ? 20.341 -13.452 -14.429 1.00 67.31 84 PHE A O 1
ATOM 649 N N . ASP A 1 85 ? 21.853 -11.800 -14.344 1.00 66.88 85 ASP A N 1
ATOM 650 C CA . ASP A 1 85 ? 22.604 -12.287 -15.498 1.00 66.88 85 ASP A CA 1
ATOM 651 C C . ASP A 1 85 ? 23.480 -13.504 -15.146 1.00 66.88 85 ASP A C 1
ATOM 653 O O . ASP A 1 85 ? 23.625 -13.870 -13.978 1.00 66.88 85 ASP A O 1
ATOM 657 N N . ASP A 1 86 ? 24.094 -14.134 -16.155 1.00 73.25 86 ASP A N 1
ATOM 658 C CA . ASP A 1 86 ? 24.997 -15.284 -15.962 1.00 73.25 86 ASP A CA 1
ATOM 659 C C . ASP A 1 86 ? 26.216 -14.954 -15.064 1.00 73.25 86 ASP A C 1
ATOM 661 O O . ASP A 1 86 ? 26.923 -15.856 -14.612 1.00 73.25 86 ASP A O 1
ATOM 665 N N . GLY A 1 87 ? 26.472 -13.665 -14.802 1.00 73.81 87 GLY A N 1
ATOM 666 C CA . GLY A 1 87 ? 27.507 -13.153 -13.906 1.00 73.81 87 GLY A CA 1
ATOM 667 C C . GLY A 1 87 ? 27.018 -12.814 -12.491 1.00 73.81 87 GLY A C 1
ATOM 668 O O . GLY A 1 87 ? 27.827 -12.373 -11.677 1.00 73.81 87 GLY A O 1
ATOM 669 N N . GLY A 1 88 ? 25.733 -13.019 -12.177 1.00 67.31 88 GLY A N 1
ATOM 670 C CA . GLY A 1 88 ? 25.145 -12.743 -10.863 1.00 67.31 88 GLY A CA 1
ATOM 671 C C . GLY A 1 88 ? 24.784 -11.276 -10.609 1.00 67.31 88 GLY A C 1
ATOM 672 O O . GLY A 1 88 ? 24.474 -10.926 -9.471 1.00 67.31 88 GLY A O 1
ATOM 673 N N . SER A 1 89 ? 24.814 -10.414 -11.629 1.00 70.69 89 SER A N 1
ATOM 674 C CA . SER A 1 89 ? 24.385 -9.015 -11.506 1.00 70.69 89 SER A CA 1
ATOM 675 C C . SER A 1 89 ? 22.874 -8.920 -11.657 1.00 70.69 89 SER A C 1
ATOM 677 O O . SER A 1 89 ? 22.303 -9.502 -12.582 1.00 70.69 89 SER A O 1
ATOM 679 N N . LEU A 1 90 ? 22.218 -8.192 -10.752 1.00 67.31 90 LEU A N 1
ATOM 680 C CA . LEU A 1 90 ? 20.789 -7.933 -10.866 1.00 67.31 90 LEU A CA 1
ATOM 681 C C . LEU A 1 90 ? 20.540 -7.055 -12.094 1.00 67.31 90 LEU A C 1
ATOM 683 O O . LEU A 1 90 ? 21.172 -6.010 -12.223 1.00 67.31 90 LEU A O 1
ATOM 687 N N . LYS A 1 91 ? 19.640 -7.477 -12.987 1.00 63.72 91 LYS A N 1
ATOM 688 C CA . LYS A 1 91 ? 19.307 -6.681 -14.175 1.00 63.72 91 LYS A CA 1
ATOM 689 C C . LYS A 1 91 ? 18.093 -5.774 -14.007 1.00 63.72 91 LYS A C 1
ATOM 691 O O . LYS A 1 91 ? 18.031 -4.761 -14.681 1.00 63.72 91 LYS A O 1
ATOM 696 N N . TYR A 1 92 ? 17.149 -6.141 -13.144 1.00 67.62 92 TYR A N 1
ATOM 697 C CA . TYR A 1 92 ? 15.864 -5.454 -13.031 1.00 67.62 92 TYR A CA 1
ATOM 698 C C . TYR A 1 92 ? 15.435 -5.426 -11.565 1.00 67.62 92 TYR A C 1
ATOM 700 O O . TYR A 1 92 ? 15.312 -6.483 -10.941 1.00 67.62 92 TYR A O 1
ATOM 708 N N . SER A 1 93 ? 15.203 -4.247 -11.007 1.00 65.75 93 SER A N 1
ATOM 709 C CA . SER A 1 93 ? 14.665 -4.072 -9.659 1.00 65.75 93 SER A CA 1
ATOM 710 C C . SER A 1 93 ? 13.531 -3.072 -9.723 1.00 65.75 93 SER A C 1
ATOM 712 O O . SER A 1 93 ? 13.595 -2.135 -10.508 1.00 65.75 93 SER A O 1
ATOM 714 N N . VAL A 1 94 ? 12.504 -3.292 -8.907 1.00 63.00 94 VAL A N 1
ATOM 715 C CA . VAL A 1 94 ? 11.529 -2.258 -8.592 1.00 63.00 94 VAL A CA 1
ATOM 716 C C . VAL A 1 94 ? 11.379 -2.158 -7.077 1.00 63.00 94 VAL A C 1
ATOM 718 O O . VAL A 1 94 ? 10.917 -3.084 -6.399 1.00 63.00 94 VAL A O 1
ATOM 721 N N . LEU A 1 95 ? 11.789 -1.016 -6.554 1.00 63.47 95 LEU A N 1
ATOM 722 C CA . LEU A 1 95 ? 11.621 -0.521 -5.204 1.00 63.47 95 LEU A CA 1
ATOM 723 C C . LEU A 1 95 ? 10.641 0.650 -5.288 1.00 63.47 95 LEU A C 1
ATOM 725 O O . LEU A 1 95 ? 10.815 1.536 -6.117 1.00 63.47 95 LEU A O 1
ATOM 729 N N . ASN A 1 96 ? 9.644 0.757 -4.411 1.00 61.34 96 ASN A N 1
ATOM 730 C CA . ASN A 1 96 ? 9.060 2.089 -4.250 1.00 61.34 96 ASN A CA 1
ATOM 731 C C . ASN A 1 96 ? 8.704 2.438 -2.824 1.00 61.34 96 ASN A C 1
ATOM 733 O O . ASN A 1 96 ? 7.610 2.143 -2.377 1.00 61.34 96 ASN A O 1
ATOM 737 N N . GLU A 1 97 ? 9.569 3.218 -2.193 1.00 57.78 97 GLU A N 1
ATOM 738 C CA . GLU A 1 97 ? 9.089 4.187 -1.205 1.00 57.78 97 GLU A CA 1
ATOM 739 C C . GLU A 1 97 ? 9.456 5.636 -1.576 1.00 57.78 97 GLU A C 1
ATOM 741 O O . GLU A 1 97 ? 8.793 6.562 -1.136 1.00 57.78 97 GLU A O 1
ATOM 746 N N . ARG A 1 98 ? 10.491 5.882 -2.400 1.00 65.00 98 ARG A N 1
ATOM 747 C CA . ARG A 1 98 ? 10.909 7.257 -2.763 1.00 65.00 98 ARG A CA 1
ATOM 748 C C . ARG A 1 98 ? 11.424 7.451 -4.181 1.00 65.00 98 ARG A C 1
ATOM 750 O O . ARG A 1 98 ? 11.522 8.589 -4.634 1.00 65.00 98 ARG A O 1
ATOM 757 N N . ASP A 1 99 ? 11.730 6.366 -4.881 1.00 74.69 99 ASP A N 1
ATOM 758 C CA . ASP A 1 99 ? 12.357 6.428 -6.197 1.00 74.69 99 ASP A CA 1
ATOM 759 C C . ASP A 1 99 ? 11.349 6.383 -7.344 1.00 74.69 99 ASP A C 1
ATOM 761 O O . ASP A 1 99 ? 11.755 6.169 -8.476 1.00 74.69 99 ASP A O 1
ATOM 765 N N . GLY A 1 100 ? 10.045 6.565 -7.077 1.00 83.38 100 GLY A N 1
ATOM 766 C CA . GLY A 1 100 ? 9.013 6.777 -8.103 1.00 83.38 100 GLY A CA 1
ATOM 767 C C . GLY A 1 100 ? 8.848 5.630 -9.107 1.00 83.38 100 GLY A C 1
ATOM 768 O O . GLY A 1 100 ? 8.332 5.839 -10.210 1.00 83.38 100 GLY A O 1
ATOM 769 N N . GLU A 1 101 ? 9.305 4.429 -8.751 1.00 87.31 101 GLU A N 1
ATOM 770 C CA . GLU A 1 101 ? 9.394 3.290 -9.667 1.00 87.31 101 GLU A CA 1
ATOM 771 C C . GLU A 1 101 ? 8.062 2.546 -9.830 1.00 87.31 101 GLU A C 1
ATOM 773 O O . GLU A 1 101 ? 7.894 1.765 -10.765 1.00 87.31 101 GLU A O 1
ATOM 778 N N . TYR A 1 102 ? 7.066 2.829 -8.990 1.00 90.44 102 TYR A N 1
ATOM 779 C CA . TYR A 1 102 ? 5.685 2.480 -9.302 1.00 90.44 102 TYR A CA 1
ATOM 780 C C . TYR A 1 102 ? 4.908 3.720 -9.708 1.00 90.44 102 TYR A C 1
ATOM 782 O O . TYR A 1 102 ? 4.765 4.673 -8.949 1.00 90.44 102 TYR A O 1
ATOM 790 N N . SER A 1 103 ? 4.359 3.686 -10.917 1.00 91.81 103 SER A N 1
ATOM 791 C CA . SER A 1 103 ? 3.479 4.733 -11.415 1.00 91.81 103 SER A CA 1
ATOM 792 C C . SER A 1 103 ? 2.016 4.320 -11.319 1.00 91.81 103 SER A C 1
ATOM 794 O O . SER A 1 103 ? 1.656 3.230 -11.783 1.00 91.81 103 SER A O 1
ATOM 796 N N . PRO A 1 104 ? 1.158 5.183 -10.753 1.00 94.69 104 PRO A N 1
ATOM 797 C CA . PRO A 1 104 ? -0.254 4.897 -10.593 1.00 94.69 104 PRO A CA 1
ATOM 798 C C . PRO A 1 104 ? -0.935 4.898 -11.958 1.00 94.69 104 PRO A C 1
ATOM 800 O O . PRO A 1 104 ? -0.784 5.828 -12.749 1.00 94.69 104 PRO A O 1
ATOM 803 N N . ILE A 1 105 ? -1.725 3.868 -12.229 1.00 96.06 105 ILE A N 1
ATOM 804 C CA . ILE A 1 105 ? -2.556 3.770 -13.441 1.00 96.06 105 ILE A CA 1
ATOM 805 C C . ILE A 1 105 ? -4.047 3.684 -13.109 1.00 96.06 105 ILE A C 1
ATOM 807 O O . ILE A 1 105 ? -4.877 3.472 -13.995 1.00 96.06 105 ILE A O 1
ATOM 811 N N . ASP A 1 106 ? -4.384 3.799 -11.828 1.00 96.75 106 ASP A N 1
ATOM 812 C CA . ASP A 1 106 ? -5.739 3.870 -11.304 1.00 96.75 106 ASP A CA 1
ATOM 813 C C . ASP A 1 106 ? -5.736 4.678 -9.998 1.00 96.75 106 ASP A C 1
ATOM 815 O O . ASP A 1 106 ? -4.742 4.696 -9.270 1.00 96.75 106 ASP A O 1
ATOM 819 N N . SER A 1 107 ? -6.832 5.370 -9.704 1.00 97.12 107 SER A N 1
ATOM 820 C CA . SER A 1 107 ? -7.023 6.014 -8.396 1.00 97.12 107 SER A CA 1
ATOM 821 C C . SER A 1 107 ? -7.392 4.967 -7.343 1.00 97.12 107 SER A C 1
ATOM 823 O O . SER A 1 107 ? -7.586 3.789 -7.664 1.00 97.12 107 SER A O 1
ATOM 825 N N . ILE A 1 108 ? -7.473 5.367 -6.076 1.00 98.44 108 ILE A N 1
ATOM 826 C CA . ILE A 1 108 ? -7.956 4.474 -5.025 1.00 98.44 108 ILE A CA 1
ATOM 827 C C . ILE A 1 108 ? -9.484 4.425 -5.084 1.00 98.44 108 ILE A C 1
ATOM 829 O O . ILE A 1 108 ? -10.178 5.434 -4.978 1.00 98.44 108 ILE A O 1
ATOM 833 N N . HIS A 1 109 ? -10.025 3.218 -5.221 1.00 98.50 109 HIS A N 1
ATOM 834 C CA . HIS A 1 109 ? -11.456 2.950 -5.096 1.00 98.50 109 HIS A CA 1
ATOM 835 C C . HIS A 1 109 ? -11.740 2.445 -3.689 1.00 98.50 109 HIS A C 1
ATOM 837 O O . HIS A 1 109 ? -11.099 1.491 -3.259 1.00 98.50 109 HIS A O 1
ATOM 843 N N . VAL A 1 110 ? -12.708 3.043 -2.992 1.00 98.62 110 VAL A N 1
ATOM 844 C CA . VAL A 1 110 ? -13.048 2.698 -1.602 1.00 98.62 110 VAL A CA 1
ATOM 845 C C . VAL A 1 110 ? -14.453 2.102 -1.535 1.00 98.62 110 VAL A C 1
ATOM 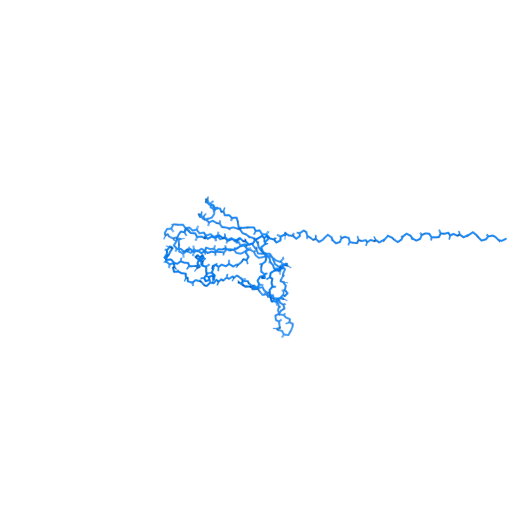847 O O . VAL A 1 110 ? -15.401 2.692 -2.057 1.00 98.62 110 VAL A O 1
ATOM 850 N N . TYR A 1 111 ? -14.608 0.970 -0.848 1.00 98.50 111 TYR A N 1
ATOM 851 C CA . TYR A 1 111 ? -15.890 0.281 -0.673 1.00 98.50 111 TYR A CA 1
ATOM 852 C C . TYR A 1 111 ? -16.233 0.147 0.815 1.00 98.50 111 TYR A C 1
ATOM 854 O O . TYR A 1 111 ? -15.441 -0.392 1.588 1.00 98.50 111 TYR A O 1
ATOM 862 N N . LYS A 1 112 ? -17.412 0.651 1.212 1.00 97.31 112 LYS A N 1
ATOM 863 C CA . LYS A 1 112 ? -17.930 0.608 2.593 1.00 97.31 112 LYS A CA 1
ATOM 864 C C . LYS A 1 112 ? -19.458 0.372 2.600 1.00 97.31 112 LYS A C 1
ATOM 866 O O . LYS A 1 112 ? -20.195 1.296 2.251 1.00 97.31 112 LYS A O 1
ATOM 871 N N . PRO A 1 113 ? -19.965 -0.812 2.992 1.00 96.75 113 PRO A N 1
ATOM 872 C CA . PRO A 1 113 ? -19.196 -2.027 3.242 1.00 96.75 113 PRO A CA 1
ATOM 873 C C . PRO A 1 113 ? -18.579 -2.576 1.948 1.00 96.75 113 PRO A C 1
ATOM 875 O O . PRO A 1 113 ? -19.130 -2.397 0.858 1.00 96.75 113 PRO A O 1
ATOM 878 N N . GLY A 1 114 ? -17.441 -3.251 2.079 1.00 97.19 114 GLY A N 1
ATOM 879 C CA . GLY A 1 114 ? -16.882 -4.103 1.037 1.00 97.19 114 GLY A CA 1
ATOM 880 C C . GLY A 1 114 ? -17.574 -5.468 0.974 1.00 97.19 114 GLY A C 1
ATOM 881 O O . GLY A 1 114 ? -18.535 -5.745 1.694 1.00 97.19 114 GLY A O 1
ATOM 882 N N . ILE A 1 115 ? -17.101 -6.339 0.081 1.00 97.38 115 ILE A N 1
ATOM 883 C CA . ILE A 1 115 ? -17.678 -7.685 -0.098 1.00 97.38 115 ILE A CA 1
ATOM 884 C C . ILE A 1 115 ? -17.120 -8.674 0.942 1.00 97.38 115 ILE A C 1
ATOM 886 O O . ILE A 1 115 ? -17.819 -9.599 1.356 1.00 97.38 115 ILE A O 1
ATOM 890 N N . ARG A 1 116 ? -15.857 -8.505 1.341 1.00 97.50 116 ARG A N 1
ATOM 891 C CA . ARG A 1 116 ? -15.095 -9.348 2.276 1.00 97.50 116 ARG A CA 1
ATOM 892 C C . ARG A 1 116 ? -14.821 -8.642 3.611 1.00 97.50 116 ARG A C 1
ATOM 894 O O . ARG A 1 116 ? -14.681 -9.325 4.624 1.00 97.50 116 ARG A O 1
ATOM 901 N N . ALA A 1 117 ? -14.743 -7.313 3.615 1.00 98.12 117 ALA A N 1
ATOM 902 C CA . ALA A 1 117 ? -14.425 -6.497 4.784 1.00 98.12 117 ALA A CA 1
ATOM 903 C C . ALA A 1 117 ? -15.318 -5.253 4.907 1.00 98.12 117 ALA A C 1
ATOM 905 O O . ALA A 1 117 ? -16.046 -4.893 3.984 1.00 98.12 117 ALA A O 1
ATOM 906 N N . GLU A 1 118 ? -15.289 -4.601 6.069 1.00 98.25 118 GLU A N 1
ATOM 907 C CA . GLU A 1 118 ? -16.109 -3.407 6.330 1.00 98.25 118 GLU A CA 1
ATOM 908 C C . GLU A 1 118 ? -15.585 -2.178 5.583 1.00 98.25 118 GLU A C 1
ATOM 910 O O . GLU A 1 118 ? -16.370 -1.325 5.164 1.00 98.25 118 GLU A O 1
ATOM 915 N N . GLU A 1 119 ? -14.271 -2.116 5.373 1.00 98.56 119 GLU A N 1
ATOM 916 C CA . GLU A 1 119 ? -13.615 -1.110 4.551 1.00 98.56 119 GLU A CA 1
ATOM 917 C C . GLU A 1 119 ? -12.590 -1.781 3.642 1.00 98.56 119 GLU A C 1
ATOM 919 O O . GLU A 1 119 ? -11.661 -2.443 4.109 1.00 98.56 119 GLU A O 1
ATOM 924 N N . GLU A 1 120 ? -12.775 -1.608 2.337 1.00 98.62 120 GLU A N 1
ATOM 925 C CA . GLU A 1 120 ? -11.876 -2.140 1.317 1.00 98.62 120 GLU A CA 1
ATOM 926 C C . GLU A 1 120 ? -11.348 -1.029 0.428 1.00 98.62 120 GLU A C 1
ATOM 928 O O . GLU A 1 120 ? -12.082 -0.089 0.103 1.00 98.62 120 GLU A O 1
ATOM 933 N N . THR A 1 121 ? -10.110 -1.188 -0.036 1.00 98.75 121 THR A N 1
ATOM 934 C CA . THR A 1 121 ? -9.593 -0.390 -1.148 1.00 98.7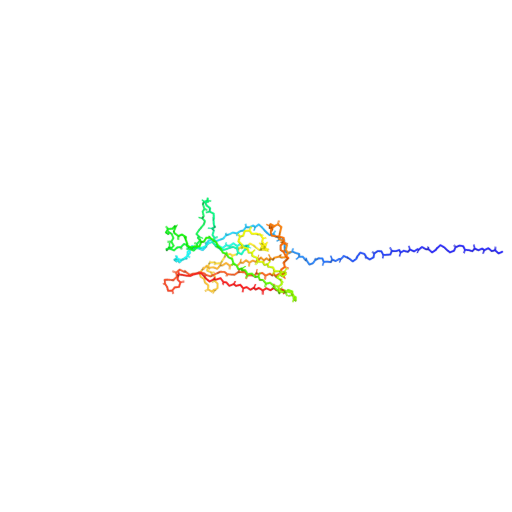5 121 THR A CA 1
ATOM 935 C C . THR A 1 121 ? -9.185 -1.258 -2.331 1.00 98.75 121 THR A C 1
ATOM 937 O O . THR A 1 121 ? -8.928 -2.456 -2.197 1.00 98.75 121 THR A O 1
ATOM 940 N N . TYR A 1 122 ? -9.151 -0.650 -3.513 1.00 98.62 122 TYR A N 1
ATOM 941 C CA . TYR A 1 122 ? -8.596 -1.238 -4.723 1.00 98.62 122 TYR A CA 1
ATOM 942 C C . TYR A 1 122 ? -7.861 -0.176 -5.531 1.00 98.62 122 TYR A C 1
ATOM 944 O O . TYR A 1 122 ? -8.402 0.905 -5.761 1.00 98.62 122 TYR A O 1
ATOM 952 N N . THR A 1 123 ? -6.677 -0.510 -6.033 1.00 98.12 123 THR A N 1
ATOM 953 C CA . THR A 1 123 ? -5.943 0.332 -6.981 1.00 98.12 123 THR A CA 1
ATOM 954 C C . THR A 1 123 ? -5.032 -0.503 -7.890 1.00 98.12 123 THR A C 1
ATOM 956 O O . THR A 1 123 ? -4.937 -1.732 -7.765 1.00 98.12 123 THR A O 1
ATOM 959 N N . LYS A 1 124 ? -4.400 0.157 -8.864 1.00 97.25 124 LYS A N 1
ATOM 960 C CA . LYS A 1 124 ? -3.407 -0.420 -9.769 1.00 97.25 124 LYS A CA 1
ATOM 961 C C . LYS A 1 124 ? -2.263 0.549 -10.012 1.00 97.25 124 LYS A C 1
ATOM 963 O O . LYS A 1 124 ? -2.478 1.721 -10.316 1.00 97.25 124 LYS A O 1
ATOM 968 N N . TYR A 1 125 ? -1.073 -0.017 -10.065 1.00 94.69 125 TYR A N 1
ATOM 969 C CA . TYR A 1 125 ? 0.147 0.655 -10.478 1.00 94.69 125 TYR A CA 1
ATOM 970 C C . TYR A 1 125 ? 1.038 -0.322 -11.243 1.00 94.69 125 TYR A C 1
ATOM 972 O O . TYR A 1 125 ? 0.780 -1.529 -11.297 1.00 94.69 125 TYR A O 1
ATOM 980 N N . TRP A 1 126 ? 2.050 0.211 -11.907 1.00 92.62 126 TRP A N 1
ATOM 981 C CA . TRP A 1 126 ? 2.999 -0.556 -12.708 1.00 92.62 126 TRP A CA 1
ATOM 982 C C . TRP A 1 126 ? 4.390 0.050 -12.625 1.00 92.62 126 TRP A C 1
ATOM 984 O O . TRP A 1 126 ? 4.559 1.125 -12.062 1.00 92.62 126 TRP A O 1
ATOM 994 N N . ASP A 1 127 ? 5.361 -0.587 -13.254 1.00 89.38 127 ASP A N 1
ATOM 995 C CA . ASP A 1 127 ? 6.728 -0.084 -13.391 1.00 89.38 127 ASP A CA 1
ATOM 996 C C . ASP A 1 127 ? 7.083 0.307 -14.840 1.00 89.38 127 ASP A C 1
ATOM 998 O O . ASP A 1 127 ? 8.166 0.789 -15.110 1.00 89.38 127 ASP A O 1
ATOM 1002 N N . VAL A 1 128 ? 6.175 0.150 -15.808 1.00 87.00 128 VAL A N 1
ATOM 1003 C CA . VAL A 1 128 ? 6.501 0.279 -17.246 1.00 87.00 128 VAL A CA 1
ATOM 1004 C C . VAL A 1 128 ? 6.939 1.691 -17.653 1.00 87.00 128 VAL A C 1
ATOM 1006 O O . VAL A 1 128 ? 7.810 1.878 -18.499 1.00 87.00 128 VAL A O 1
ATOM 1009 N N . THR A 1 129 ? 6.269 2.715 -17.135 1.00 87.06 129 THR A N 1
ATOM 1010 C CA . THR A 1 129 ? 6.590 4.112 -17.437 1.00 87.06 129 THR A CA 1
ATOM 1011 C C . THR A 1 129 ? 6.569 4.879 -16.143 1.00 87.06 129 THR A C 1
ATOM 1013 O O . THR A 1 129 ? 5.497 5.097 -15.584 1.00 87.06 129 THR A O 1
ATOM 1016 N N . GLN A 1 130 ? 7.767 5.254 -15.704 1.00 84.69 130 GLN A N 1
ATOM 1017 C CA . GLN A 1 130 ? 8.058 5.808 -14.389 1.00 84.69 130 GLN A CA 1
ATOM 1018 C C . GLN A 1 130 ? 8.549 7.257 -14.526 1.00 84.69 130 GLN A C 1
ATOM 1020 O O . GLN A 1 130 ? 9.732 7.535 -14.343 1.00 84.69 130 GLN A O 1
ATOM 1025 N N . PRO A 1 131 ? 7.681 8.221 -14.892 1.00 82.81 131 PRO A N 1
ATOM 1026 C CA . PRO A 1 131 ? 8.098 9.604 -15.133 1.00 82.81 131 PRO A CA 1
ATOM 1027 C C . PRO A 1 131 ? 8.663 10.296 -13.887 1.00 82.81 131 PRO A C 1
ATOM 1029 O O . PRO A 1 131 ? 9.262 11.361 -14.008 1.00 82.81 131 PRO A O 1
ATOM 1032 N N . GLN A 1 132 ? 8.435 9.721 -12.707 1.00 81.56 132 GLN A N 1
ATOM 1033 C CA . GLN A 1 132 ? 8.937 10.230 -11.440 1.00 81.56 132 GLN A CA 1
ATOM 1034 C C . GLN A 1 132 ? 10.129 9.440 -10.899 1.00 81.56 132 GLN A C 1
ATOM 1036 O O . GLN A 1 132 ? 10.572 9.744 -9.796 1.00 81.56 132 GLN A O 1
ATOM 1041 N N . SER A 1 133 ? 10.643 8.454 -11.646 1.00 83.75 133 SER A N 1
ATOM 1042 C CA . SER A 1 133 ? 11.742 7.642 -11.138 1.00 83.75 133 SER A CA 1
ATOM 1043 C C . SER A 1 133 ? 13.084 8.368 -11.128 1.00 83.75 133 SER A C 1
ATOM 1045 O O . SER A 1 133 ? 13.424 9.087 -12.072 1.00 83.75 133 SER A O 1
ATOM 1047 N N . SER A 1 134 ? 13.842 8.177 -10.044 1.00 78.38 134 SER A N 1
ATOM 1048 C CA . SER A 1 134 ? 15.182 8.742 -9.824 1.00 78.38 134 SER A CA 1
ATOM 1049 C C . SER A 1 134 ? 16.330 7.739 -9.952 1.00 78.38 134 SER A C 1
ATOM 1051 O O . SER A 1 134 ? 17.477 8.174 -10.066 1.00 78.38 134 SER A O 1
ATOM 1053 N N . SER A 1 135 ? 16.056 6.434 -9.940 1.00 74.31 135 SER A N 1
ATOM 1054 C CA . SER A 1 135 ? 17.077 5.374 -9.969 1.00 74.31 135 SER A CA 1
ATOM 1055 C C . SER A 1 135 ? 17.603 5.091 -11.377 1.00 74.31 135 SER A C 1
ATOM 1057 O O . SER A 1 135 ? 18.787 4.806 -11.552 1.00 74.31 135 SER A O 1
ATOM 1059 N N . GLY A 1 136 ? 16.748 5.244 -12.394 1.00 70.25 136 GLY A N 1
ATOM 1060 C CA . GLY A 1 136 ? 17.070 4.841 -13.764 1.00 70.25 136 GLY A CA 1
ATOM 1061 C C . GLY A 1 136 ? 17.138 3.321 -13.942 1.00 70.25 136 GLY A C 1
ATOM 1062 O O . GLY A 1 136 ? 17.754 2.865 -14.906 1.00 70.25 136 GLY A O 1
ATOM 1063 N N . ASP A 1 137 ? 16.535 2.569 -13.018 1.00 75.50 137 ASP A N 1
ATOM 1064 C CA . ASP A 1 137 ? 16.460 1.114 -13.063 1.00 75.50 137 ASP A CA 1
ATOM 1065 C C . ASP A 1 137 ? 15.605 0.635 -14.245 1.00 75.50 137 ASP A C 1
ATOM 1067 O O . ASP A 1 137 ? 14.661 1.297 -14.687 1.00 75.50 137 ASP A O 1
ATOM 1071 N N . ASP A 1 138 ? 15.947 -0.538 -14.781 1.00 78.31 138 ASP A N 1
ATOM 1072 C CA . ASP A 1 138 ? 15.181 -1.139 -15.865 1.00 78.31 138 ASP A CA 1
ATOM 1073 C C . ASP A 1 138 ? 13.879 -1.759 -15.310 1.00 78.31 138 ASP A C 1
ATOM 1075 O O . ASP A 1 138 ? 13.935 -2.595 -14.397 1.00 78.31 138 ASP A O 1
ATOM 1079 N N . PRO A 1 139 ? 12.703 -1.442 -15.884 1.00 82.69 139 PRO A N 1
ATOM 1080 C CA . PRO A 1 139 ? 11.441 -1.969 -15.390 1.00 82.69 139 PRO A CA 1
ATOM 1081 C C . PRO A 1 139 ? 11.284 -3.464 -15.694 1.00 82.69 139 PRO A C 1
ATOM 1083 O O . PRO A 1 139 ? 11.633 -3.950 -16.773 1.00 82.69 139 PRO A O 1
ATOM 1086 N N . LEU A 1 140 ? 10.681 -4.195 -14.757 1.00 85.00 140 LEU A N 1
ATOM 1087 C CA . LEU A 1 140 ? 10.258 -5.590 -14.905 1.00 85.00 140 LEU A CA 1
ATOM 1088 C C . LEU A 1 140 ? 9.098 -5.738 -15.897 1.00 85.00 140 LEU A C 1
ATOM 1090 O O . LEU A 1 140 ? 8.905 -6.823 -16.447 1.00 85.00 140 LEU A O 1
ATOM 1094 N N . GLY A 1 141 ? 8.318 -4.682 -16.128 1.00 87.12 141 GLY A N 1
ATOM 1095 C CA . GLY A 1 141 ? 7.166 -4.700 -17.026 1.00 87.12 141 GLY A CA 1
ATOM 1096 C C . GLY A 1 141 ? 5.935 -5.341 -16.389 1.00 87.12 141 GLY A C 1
ATOM 1097 O O . GLY A 1 141 ? 5.201 -6.077 -17.045 1.00 87.12 141 GLY A O 1
ATOM 1098 N N . ILE A 1 142 ? 5.725 -5.097 -15.098 1.00 89.44 142 ILE A N 1
ATOM 1099 C CA . ILE A 1 142 ? 4.655 -5.678 -14.294 1.00 89.44 142 ILE A CA 1
ATOM 1100 C C . ILE A 1 142 ? 3.520 -4.690 -14.027 1.00 89.44 142 ILE A C 1
ATOM 1102 O O . ILE A 1 142 ? 3.705 -3.484 -13.902 1.00 89.44 142 ILE A O 1
ATOM 1106 N N . ILE A 1 143 ? 2.319 -5.234 -13.862 1.00 93.38 143 ILE A N 1
ATOM 1107 C CA . ILE A 1 143 ? 1.158 -4.546 -13.306 1.00 93.38 143 ILE A CA 1
ATOM 1108 C C . ILE A 1 143 ? 0.834 -5.181 -11.961 1.00 93.38 143 ILE A C 1
ATOM 1110 O O . ILE A 1 143 ? 0.655 -6.400 -11.859 1.00 93.38 143 ILE A O 1
ATOM 1114 N N . ILE A 1 144 ? 0.677 -4.336 -10.951 1.00 95.06 144 ILE A N 1
ATOM 1115 C CA . ILE A 1 144 ? 0.256 -4.715 -9.611 1.00 95.06 144 ILE A CA 1
ATOM 1116 C C . ILE A 1 144 ? -1.173 -4.224 -9.409 1.00 95.06 144 ILE A C 1
ATOM 1118 O O . ILE A 1 144 ? -1.510 -3.071 -9.671 1.00 95.06 144 ILE A O 1
ATOM 1122 N N . LYS A 1 145 ? -2.037 -5.134 -8.967 1.00 98.00 145 LYS A N 1
ATOM 1123 C CA . LYS A 1 145 ? -3.331 -4.803 -8.372 1.00 98.00 145 LYS A CA 1
ATOM 1124 C C . LYS A 1 145 ? -3.173 -4.947 -6.871 1.00 98.00 145 LYS A C 1
ATOM 1126 O O . LYS A 1 145 ? -2.842 -6.043 -6.420 1.00 98.00 145 LYS A O 1
ATOM 1131 N N . GLU A 1 146 ? -3.449 -3.884 -6.139 1.00 98.06 146 GLU A N 1
ATOM 1132 C CA . GLU A 1 146 ? -3.449 -3.889 -4.682 1.00 98.06 146 GLU A CA 1
ATOM 1133 C C . GLU A 1 146 ? -4.894 -3.800 -4.186 1.00 98.06 146 GLU A C 1
ATOM 1135 O O . GLU A 1 146 ? -5.717 -3.062 -4.742 1.00 98.06 146 GLU A O 1
ATOM 1140 N N . ARG A 1 147 ? -5.214 -4.604 -3.173 1.00 98.62 147 ARG A N 1
ATOM 1141 C CA . ARG A 1 147 ? -6.434 -4.477 -2.380 1.00 98.62 147 ARG A CA 1
ATOM 1142 C C . ARG A 1 147 ? -6.095 -4.465 -0.914 1.00 98.62 147 ARG A C 1
ATOM 1144 O O . ARG A 1 147 ? -5.252 -5.247 -0.484 1.00 98.62 147 ARG A O 1
ATOM 1151 N N . THR A 1 148 ? -6.832 -3.678 -0.152 1.00 98.62 148 THR A N 1
ATOM 1152 C CA . THR A 1 148 ? -6.744 -3.709 1.305 1.00 98.62 148 THR A CA 1
ATOM 1153 C C . THR A 1 148 ? -8.084 -4.023 1.940 1.00 98.62 148 THR A C 1
ATOM 1155 O O . THR A 1 148 ? -9.132 -3.782 1.341 1.00 98.62 148 THR A O 1
ATOM 1158 N N . TYR A 1 149 ? -8.038 -4.583 3.147 1.00 98.62 149 TYR A N 1
ATOM 1159 C CA . TYR A 1 149 ? -9.207 -5.028 3.897 1.00 98.62 149 TYR A CA 1
ATOM 1160 C C . TYR A 1 149 ? -9.028 -4.695 5.379 1.00 98.62 149 TYR A C 1
ATOM 1162 O O . TYR A 1 149 ? -8.010 -5.068 5.969 1.00 98.62 149 TYR A O 1
ATOM 1170 N N . ALA A 1 150 ? -10.022 -4.034 5.970 1.00 98.44 150 ALA A N 1
ATOM 1171 C CA . ALA A 1 150 ? -10.051 -3.683 7.386 1.00 98.44 150 ALA A CA 1
ATOM 1172 C C . ALA A 1 150 ? -11.432 -3.955 8.015 1.00 98.44 150 ALA A C 1
ATOM 1174 O O . ALA A 1 150 ? -12.464 -3.960 7.331 1.00 98.44 150 ALA A O 1
ATOM 1175 N N . TRP A 1 151 ? -11.453 -4.161 9.334 1.00 98.44 151 TRP A N 1
ATOM 1176 C CA . TRP A 1 151 ? -12.655 -4.436 10.128 1.00 98.44 151 TRP A CA 1
ATOM 1177 C C . TRP A 1 151 ? -12.658 -3.599 11.411 1.00 98.44 151 TRP A C 1
ATOM 1179 O O . TRP A 1 151 ? -11.607 -3.219 11.916 1.00 98.44 151 TRP A O 1
ATOM 1189 N N . SER A 1 152 ? -13.845 -3.334 11.961 1.00 97.19 152 SER A N 1
ATOM 1190 C CA . SER A 1 152 ? -14.022 -2.709 13.282 1.00 97.19 152 SER A CA 1
ATOM 1191 C C . SER A 1 152 ? -14.501 -3.682 14.366 1.00 97.19 152 SER A C 1
ATOM 1193 O O . SER A 1 152 ? -14.724 -3.285 15.509 1.00 97.19 152 SER A O 1
ATOM 1195 N N . ASN A 1 153 ? -14.671 -4.963 14.026 1.00 96.88 153 ASN A N 1
ATOM 1196 C CA . ASN A 1 153 ? -15.031 -6.003 14.983 1.00 96.88 153 ASN A CA 1
ATOM 1197 C C . ASN A 1 153 ? -13.856 -6.265 15.947 1.00 96.88 153 ASN A C 1
ATOM 1199 O O . ASN A 1 153 ? -12.808 -6.673 15.457 1.00 96.88 153 ASN A O 1
ATOM 1203 N N . PRO A 1 154 ? -14.033 -6.174 17.282 1.00 96.88 154 PRO A N 1
ATOM 1204 C CA . PRO A 1 154 ? -12.962 -6.393 18.269 1.00 96.88 154 PRO A CA 1
ATOM 1205 C C . PRO A 1 154 ? -12.261 -7.762 18.238 1.00 96.88 154 PRO A C 1
ATOM 1207 O O . PRO A 1 154 ? -11.312 -7.990 18.980 1.00 96.88 154 PRO A O 1
ATOM 1210 N N . LEU A 1 155 ? -12.765 -8.723 17.457 1.00 96.44 155 LEU A N 1
ATOM 1211 C CA . LEU A 1 155 ? -12.102 -10.008 17.217 1.00 96.44 155 LEU A CA 1
ATOM 1212 C C . LEU A 1 155 ? -11.139 -9.984 16.014 1.00 96.44 155 LEU A C 1
ATOM 1214 O O . LEU A 1 155 ? -10.479 -10.992 15.766 1.00 96.44 155 LEU A O 1
ATOM 1218 N N . ALA A 1 156 ? -11.121 -8.902 15.232 1.00 96.06 156 ALA A N 1
ATOM 1219 C CA . ALA A 1 156 ? -10.393 -8.779 13.969 1.00 96.06 156 ALA A CA 1
ATOM 1220 C C . ALA A 1 156 ? -10.039 -7.318 13.606 1.00 96.06 156 ALA A C 1
ATOM 1222 O O . ALA A 1 156 ? -9.919 -6.991 12.427 1.00 96.06 156 ALA A O 1
ATOM 1223 N N . ASP A 1 157 ? -9.937 -6.422 14.589 1.00 97.81 157 ASP A N 1
ATOM 1224 C CA . ASP A 1 157 ? -9.722 -4.987 14.376 1.00 97.81 157 ASP A CA 1
ATOM 1225 C C . ASP A 1 157 ? -8.257 -4.554 14.532 1.00 97.81 157 ASP A C 1
ATOM 1227 O O . ASP A 1 157 ? -7.950 -3.368 14.415 1.00 97.81 157 ASP A O 1
ATOM 1231 N N . ASP A 1 158 ? -7.341 -5.496 14.764 1.00 96.56 158 ASP A N 1
ATOM 1232 C CA . ASP A 1 158 ? -5.928 -5.239 15.039 1.00 96.56 158 ASP A CA 1
ATOM 1233 C C . ASP A 1 158 ? -4.973 -5.486 13.867 1.00 96.56 158 ASP A C 1
ATOM 1235 O O . ASP A 1 158 ? -3.752 -5.523 14.031 1.00 96.56 158 ASP A O 1
ATOM 1239 N N . PHE A 1 159 ? -5.520 -5.589 12.655 1.00 97.12 159 PHE A N 1
ATOM 1240 C CA . PHE A 1 159 ? -4.753 -5.757 11.428 1.00 97.12 159 PHE A CA 1
ATOM 1241 C C . PHE A 1 159 ? -5.447 -5.135 10.211 1.00 97.12 159 PHE A C 1
ATOM 1243 O O . PHE A 1 159 ? -6.660 -4.942 10.173 1.00 97.12 159 PHE A O 1
ATOM 1250 N N . ILE A 1 160 ? -4.650 -4.888 9.172 1.00 98.19 160 ILE A N 1
ATOM 1251 C CA . ILE A 1 160 ? -5.110 -4.597 7.812 1.00 98.19 160 ILE A CA 1
ATOM 1252 C C . ILE A 1 160 ? -4.495 -5.665 6.911 1.00 98.19 160 ILE A C 1
ATOM 1254 O O . ILE A 1 160 ? -3.290 -5.916 6.976 1.00 98.19 160 ILE A O 1
ATOM 1258 N N . ILE A 1 161 ? -5.305 -6.310 6.074 1.00 98.12 161 ILE A N 1
ATOM 1259 C CA . ILE A 1 161 ? -4.789 -7.249 5.069 1.00 98.12 161 ILE A CA 1
ATOM 1260 C C . ILE A 1 161 ? -4.501 -6.474 3.794 1.00 98.12 161 ILE A C 1
ATOM 1262 O O . ILE A 1 161 ? -5.373 -5.751 3.321 1.00 98.12 161 ILE A O 1
ATOM 1266 N N . VAL A 1 162 ? -3.323 -6.690 3.211 1.00 97.62 162 VAL A N 1
ATOM 1267 C CA . VAL A 1 162 ? -2.961 -6.204 1.875 1.00 97.62 162 VAL A CA 1
ATOM 1268 C C . VAL A 1 162 ? -2.795 -7.405 0.941 1.00 97.62 162 VAL A C 1
ATOM 1270 O O . VAL A 1 162 ? -2.039 -8.333 1.225 1.00 97.62 162 VAL A O 1
ATOM 1273 N N . GLU A 1 163 ? -3.545 -7.421 -0.157 1.00 98.12 163 GLU A N 1
ATOM 1274 C CA . GLU A 1 163 ? -3.544 -8.469 -1.179 1.00 98.12 163 GLU A CA 1
ATOM 1275 C C . GLU A 1 163 ? -2.973 -7.910 -2.482 1.00 98.12 163 GLU A C 1
ATOM 1277 O O . GLU A 1 163 ? -3.505 -6.956 -3.053 1.00 98.12 163 GLU A O 1
ATOM 1282 N N . TYR A 1 164 ? -1.937 -8.572 -2.994 1.00 97.44 164 TYR A N 1
ATOM 1283 C CA . TYR A 1 164 ? -1.325 -8.246 -4.275 1.00 97.44 164 TYR A CA 1
ATOM 1284 C C . TYR A 1 164 ? -1.684 -9.278 -5.340 1.00 97.44 164 TYR A C 1
ATOM 1286 O O . TYR A 1 164 ? -1.552 -10.485 -5.142 1.00 97.44 164 TYR A O 1
ATOM 1294 N N . THR A 1 165 ? -2.085 -8.809 -6.520 1.00 97.81 165 THR A N 1
ATOM 1295 C CA . THR A 1 165 ? -2.047 -9.606 -7.754 1.00 97.81 165 THR A CA 1
ATOM 1296 C C . THR A 1 165 ? -1.036 -8.985 -8.700 1.00 97.81 165 THR A C 1
ATOM 1298 O O . THR A 1 165 ? -1.258 -7.884 -9.201 1.00 97.81 165 THR A O 1
ATOM 1301 N N . ILE A 1 166 ? 0.041 -9.713 -8.970 1.00 94.25 166 ILE A N 1
ATOM 1302 C CA . ILE A 1 166 ? 1.156 -9.256 -9.799 1.00 94.25 166 ILE A CA 1
ATOM 1303 C C . ILE A 1 166 ? 1.096 -9.998 -11.132 1.00 94.25 166 ILE A C 1
ATOM 1305 O O . ILE A 1 166 ? 0.932 -11.220 -11.161 1.00 94.25 166 ILE A O 1
ATOM 1309 N N . LYS A 1 167 ? 1.202 -9.266 -12.239 1.00 91.81 167 LYS A N 1
ATOM 1310 C CA . LYS A 1 167 ? 1.218 -9.833 -13.588 1.00 91.81 167 LYS A CA 1
ATOM 1311 C C . LYS A 1 167 ? 2.314 -9.179 -14.423 1.00 91.81 167 LYS A C 1
ATOM 1313 O O . LYS A 1 167 ? 2.376 -7.958 -14.445 1.00 91.81 167 LYS A O 1
ATOM 1318 N N . ASN A 1 168 ? 3.088 -9.996 -1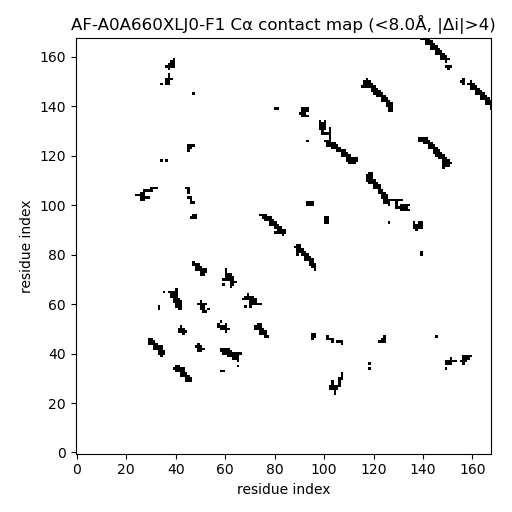5.136 1.00 80.69 168 ASN A N 1
ATOM 1319 C CA . ASN A 1 168 ? 3.875 -9.595 -16.307 1.00 80.69 168 ASN A CA 1
ATOM 1320 C C . ASN A 1 168 ? 3.028 -9.830 -17.571 1.00 80.69 168 ASN A C 1
ATOM 1322 O O . ASN A 1 168 ? 2.409 -10.922 -17.667 1.00 80.69 168 ASN A O 1
#

Foldseek 3Di:
DDDDDDDDDDDPPPPPPPPPPPPDLPQDDKEKDWDQAFQFIWIDILQFKIFFQDPPDGDARRDGRRPPPDHDHNIAGDKDFDDADPVRHTQAIDGDDQQQQKTWSFYWDWDQCDPVARIKIKGKTARCDRVRGDPPGDGPGKMKIWMKHAYNPPVGRNDIDIDIDIDD

Nearest PDB structures (foldseek):
  6j81-assembly1_A  TM=3.555E-01  e=9.758E+00  Homo sapiens

Secondary structure (DSSP, 8-state):
-----------------------PPPPPPP-EEEE-SSS-BEEEETTSEEE---SSSPPPSSBSSTTS--B---EEE--EE-PBPTTS-B--EE--SSS--SEESSPPEEESS-SSSSEEEEEEEESS--TT-SS-PPP---EEEEEEEE--STTS-S--EEEEEEE-

Sequence (168 aa):
MRINKIKILVFCILLLSLSILPAQNPVVSYDSFVHKIGMLWNNITNHGEIGDDSYTAPAPSCEWPAGSGNSYLYSGCIWLSGAFDDGGSLKYSVLNERDGEYSPIDSIHVYKPGIRAEEETYTKYWDVTQPQSSSGDDPLGIIIKERTYAWSNPLADDFIIVEYTIKN

Solvent-accessible surface area (backbone atoms only — not comparable to full-atom values): 9602 Å² total; per-residue (Å²): 141,82,85,80,82,80,82,81,80,82,79,79,78,79,78,74,76,75,74,77,69,74,86,69,69,61,74,50,73,91,40,75,50,67,47,83,48,39,34,38,17,30,22,40,40,19,38,51,34,36,30,34,71,52,90,77,82,52,56,45,5,52,12,54,57,50,90,66,84,42,57,76,41,54,56,40,50,74,74,49,73,53,66,54,48,103,84,68,47,76,62,23,52,41,56,25,81,79,38,31,31,33,26,19,51,33,57,68,43,79,33,76,69,35,96,91,30,53,39,25,40,39,30,26,25,27,28,71,67,38,94,63,42,74,77,80,63,46,58,80,50,35,41,39,36,44,33,38,36,31,27,64,50,90,91,53,12,77,53,71,51,76,47,78,48,77,44,113

Radius of gyration: 24.67 Å; Cα contacts (8 Å, |Δi|>4): 370; chains: 1; bounding box: 47×33×106 Å

pLDDT: mean 83.63, std 17.83, range [35.19, 98.75]

Mean predicted aligned error: 9.91 Å